Protein AF-A0A1B1LQF6-F1 (afdb_monomer_lite)

Structure (mmCIF, N/CA/C/O backbone):
data_AF-A0A1B1LQF6-F1
#
_entry.id   AF-A0A1B1LQF6-F1
#
loop_
_atom_site.group_PDB
_atom_site.id
_atom_site.type_symbol
_atom_site.label_atom_id
_atom_site.label_alt_id
_atom_site.label_comp_id
_atom_site.label_asym_id
_atom_site.label_entity_id
_atom_site.label_seq_id
_atom_site.pdbx_PDB_ins_code
_atom_site.Cartn_x
_atom_site.Cartn_y
_atom_site.Cartn_z
_atom_site.occupancy
_atom_site.B_iso_or_equiv
_atom_site.auth_seq_id
_atom_site.auth_comp_id
_atom_site.auth_asym_id
_atom_site.auth_atom_id
_atom_site.pdbx_PDB_model_num
ATOM 1 N N . MET A 1 1 ? 4.007 -8.284 -63.777 1.00 50.47 1 MET A N 1
ATOM 2 C CA . MET A 1 1 ? 4.867 -7.207 -63.228 1.00 50.47 1 MET A CA 1
ATOM 3 C C . MET A 1 1 ? 4.164 -6.447 -62.091 1.00 50.47 1 MET A C 1
ATOM 5 O O . MET A 1 1 ? 4.605 -5.367 -61.746 1.00 50.47 1 MET A O 1
ATOM 9 N N . GLU A 1 2 ? 3.115 -7.007 -61.467 1.00 54.03 2 GLU A N 1
ATOM 10 C CA . GLU A 1 2 ? 2.238 -6.276 -60.524 1.00 54.03 2 GLU A CA 1
ATOM 11 C C . GLU A 1 2 ? 2.570 -6.528 -59.042 1.00 54.03 2 GLU A C 1
ATOM 13 O O . GLU A 1 2 ? 2.375 -5.657 -58.200 1.00 54.03 2 GLU A O 1
ATOM 18 N N . ILE A 1 3 ? 3.169 -7.680 -58.710 1.00 56.78 3 ILE A N 1
ATOM 19 C CA . ILE A 1 3 ? 3.524 -8.042 -57.322 1.00 56.78 3 ILE A CA 1
ATOM 20 C C . ILE A 1 3 ? 4.554 -7.063 -56.729 1.00 56.78 3 ILE A C 1
ATOM 22 O O . ILE A 1 3 ? 4.462 -6.684 -55.565 1.00 56.78 3 ILE A O 1
ATOM 26 N N . LYS A 1 4 ? 5.513 -6.598 -57.544 1.00 58.56 4 LYS A N 1
ATOM 27 C CA . LYS A 1 4 ? 6.544 -5.638 -57.111 1.00 58.56 4 LYS A CA 1
ATOM 28 C C . LYS A 1 4 ? 5.968 -4.250 -56.820 1.00 58.56 4 LYS A C 1
ATOM 30 O O . LYS A 1 4 ? 6.468 -3.561 -55.937 1.00 58.56 4 LYS A O 1
ATOM 35 N N . GLN A 1 5 ? 4.922 -3.855 -57.543 1.00 63.28 5 GLN A N 1
ATOM 36 C CA . GLN A 1 5 ? 4.294 -2.545 -57.394 1.00 63.28 5 GLN A CA 1
ATOM 37 C C . GLN A 1 5 ? 3.437 -2.496 -56.125 1.00 63.28 5 GLN A C 1
ATOM 39 O O . GLN A 1 5 ? 3.581 -1.570 -55.332 1.00 63.28 5 GLN A O 1
ATOM 44 N N . ASN A 1 6 ? 2.657 -3.548 -55.857 1.00 67.12 6 ASN A N 1
ATOM 45 C CA . ASN A 1 6 ? 1.868 -3.649 -54.626 1.00 67.12 6 ASN A CA 1
ATOM 46 C C . ASN A 1 6 ? 2.758 -3.710 -53.372 1.00 67.12 6 ASN A C 1
ATOM 48 O O . ASN A 1 6 ? 2.432 -3.100 -52.359 1.00 67.12 6 ASN A O 1
ATOM 52 N N . PHE A 1 7 ? 3.916 -4.374 -53.446 1.00 68.31 7 PHE A N 1
ATOM 53 C CA . PHE A 1 7 ? 4.857 -4.450 -52.323 1.00 68.31 7 PHE A CA 1
ATOM 54 C C . PHE A 1 7 ? 5.499 -3.093 -51.989 1.00 68.31 7 PHE A C 1
ATOM 56 O O . PHE A 1 7 ? 5.607 -2.725 -50.821 1.00 68.31 7 PHE A O 1
ATOM 63 N N . LEU A 1 8 ? 5.865 -2.308 -53.009 1.00 72.69 8 LEU A N 1
ATOM 64 C CA . LEU A 1 8 ? 6.396 -0.954 -52.816 1.00 72.69 8 LEU A CA 1
ATOM 65 C C . LEU A 1 8 ? 5.349 0.006 -52.237 1.00 72.69 8 LEU A C 1
ATOM 67 O O . LEU A 1 8 ? 5.686 0.830 -51.388 1.00 72.69 8 LEU A O 1
ATOM 71 N N . VAL A 1 9 ? 4.083 -0.129 -52.640 1.00 75.12 9 VAL A N 1
ATOM 72 C CA . VAL A 1 9 ? 2.979 0.678 -52.095 1.00 75.12 9 VAL A CA 1
ATOM 73 C C . VAL A 1 9 ? 2.736 0.361 -50.616 1.00 75.12 9 VAL A C 1
ATOM 75 O O . VAL A 1 9 ? 2.552 1.278 -49.819 1.00 75.12 9 VAL A O 1
ATOM 78 N N . VAL A 1 10 ? 2.806 -0.913 -50.218 1.00 77.75 10 VAL A N 1
ATOM 79 C CA . VAL A 1 10 ? 2.664 -1.314 -48.808 1.00 77.75 10 VAL A CA 1
ATOM 80 C C . VAL A 1 10 ? 3.808 -0.764 -47.953 1.00 77.75 10 VAL A C 1
ATOM 82 O O . VAL A 1 10 ? 3.555 -0.218 -46.881 1.00 77.75 10 VAL A O 1
ATOM 85 N N . ILE A 1 11 ? 5.053 -0.832 -48.435 1.00 76.69 11 ILE A N 1
ATOM 86 C CA . ILE A 1 11 ? 6.206 -0.259 -47.719 1.00 76.69 11 ILE A CA 1
ATOM 87 C C . ILE A 1 11 ? 6.053 1.259 -47.566 1.00 76.69 11 ILE A C 1
ATOM 89 O O . ILE A 1 11 ? 6.277 1.791 -46.480 1.00 76.69 11 ILE A O 1
ATOM 93 N N . ALA A 1 12 ? 5.627 1.957 -48.623 1.00 77.38 12 ALA A N 1
ATOM 94 C CA . ALA A 1 12 ? 5.400 3.398 -48.569 1.00 77.38 12 ALA A CA 1
ATOM 95 C C . ALA A 1 12 ? 4.312 3.770 -47.547 1.00 77.38 12 ALA A C 1
ATOM 97 O O . ALA A 1 12 ? 4.497 4.710 -46.777 1.00 77.38 12 ALA A O 1
ATOM 98 N N . LEU A 1 13 ? 3.219 3.002 -47.474 1.00 78.06 13 LEU A N 1
ATOM 99 C CA . LEU A 1 13 ? 2.163 3.216 -46.482 1.00 78.06 13 LEU A CA 1
ATOM 100 C C . LEU A 1 13 ? 2.656 3.003 -45.046 1.00 78.06 13 LEU A C 1
ATOM 102 O O . LEU A 1 13 ? 2.323 3.804 -44.179 1.00 78.06 13 LEU A O 1
ATOM 106 N N . ILE A 1 14 ? 3.490 1.990 -44.792 1.00 78.62 14 ILE A N 1
ATOM 107 C CA . ILE A 1 14 ? 4.073 1.754 -43.459 1.00 78.62 14 ILE A CA 1
ATOM 108 C C . ILE A 1 14 ? 4.964 2.931 -43.041 1.00 78.62 14 ILE A C 1
ATOM 110 O O . ILE A 1 14 ? 4.846 3.421 -41.919 1.00 78.62 14 ILE A O 1
ATOM 114 N N . ILE A 1 15 ? 5.810 3.431 -43.949 1.00 78.19 15 ILE A N 1
ATOM 115 C CA . ILE A 1 15 ? 6.692 4.577 -43.675 1.00 78.19 15 ILE A CA 1
ATOM 116 C C . ILE A 1 15 ? 5.873 5.844 -43.405 1.00 78.19 15 ILE A C 1
ATOM 118 O O . ILE A 1 15 ? 6.180 6.579 -42.469 1.00 78.19 15 ILE A O 1
ATOM 122 N N . VAL A 1 16 ? 4.815 6.089 -44.184 1.00 76.88 16 VAL A N 1
ATOM 123 C CA . VAL A 1 16 ? 3.931 7.250 -43.997 1.00 76.88 16 VAL A CA 1
ATOM 124 C C . VAL A 1 16 ? 3.197 7.165 -42.661 1.00 76.88 16 VAL A C 1
ATOM 126 O O . VAL A 1 16 ? 3.170 8.149 -41.928 1.00 76.88 16 VAL A O 1
ATOM 129 N N . VAL A 1 17 ? 2.670 5.993 -42.295 1.00 72.56 17 VAL A N 1
ATOM 130 C CA . VAL A 1 17 ? 2.023 5.783 -40.993 1.00 72.56 17 VAL A CA 1
ATOM 131 C C . VAL A 1 17 ? 3.019 6.038 -39.859 1.00 72.56 17 VAL A C 1
ATOM 133 O O . VAL A 1 17 ? 2.742 6.864 -38.992 1.00 72.56 17 VAL A O 1
ATOM 136 N N . CYS A 1 18 ? 4.209 5.429 -39.895 1.00 65.25 18 CYS A N 1
ATOM 137 C CA . CYS A 1 18 ? 5.254 5.667 -38.892 1.00 65.25 18 CYS A CA 1
ATOM 138 C C . CYS A 1 18 ? 5.686 7.143 -38.821 1.00 65.25 18 CYS A C 1
ATOM 140 O O . CYS A 1 18 ? 5.849 7.676 -37.727 1.00 65.25 18 CYS A O 1
ATOM 142 N N . GLY A 1 19 ? 5.815 7.828 -39.961 1.00 65.44 19 GLY A N 1
ATOM 143 C CA . GLY A 1 19 ? 6.157 9.251 -40.018 1.00 65.44 19 GLY A CA 1
ATOM 144 C C . GLY A 1 19 ? 5.078 10.154 -39.413 1.00 65.44 19 GLY A C 1
ATOM 145 O O . GLY A 1 19 ? 5.399 11.075 -38.664 1.00 65.44 19 GLY A O 1
ATOM 146 N N . ILE A 1 20 ? 3.798 9.857 -39.661 1.00 66.38 20 ILE A N 1
ATOM 147 C CA . ILE A 1 20 ? 2.667 10.583 -39.059 1.00 66.38 20 ILE A CA 1
ATOM 148 C C . ILE A 1 20 ? 2.654 10.390 -37.538 1.00 66.38 20 ILE A C 1
ATOM 150 O O . ILE A 1 20 ? 2.425 11.355 -36.807 1.00 66.38 20 ILE A O 1
ATOM 154 N N . PHE A 1 21 ? 2.955 9.184 -37.045 1.00 60.34 21 PHE A N 1
ATOM 155 C CA . PHE A 1 21 ? 3.050 8.914 -35.605 1.00 60.34 21 PHE A CA 1
ATOM 156 C C . PHE A 1 21 ? 4.178 9.704 -34.917 1.00 60.34 21 PHE A C 1
ATOM 158 O O . PHE A 1 21 ? 3.986 10.147 -33.785 1.00 60.34 21 PHE A O 1
ATOM 165 N N . ILE A 1 22 ? 5.307 9.933 -35.601 1.00 60.19 22 ILE A N 1
ATOM 166 C CA . ILE A 1 22 ? 6.430 10.742 -35.090 1.00 60.19 22 ILE A CA 1
ATOM 167 C C . ILE A 1 22 ? 6.086 12.242 -35.097 1.00 60.19 22 ILE A C 1
ATOM 169 O O . ILE A 1 22 ? 6.348 12.941 -34.122 1.00 60.19 22 ILE A O 1
ATOM 173 N N . VAL A 1 23 ? 5.461 12.746 -36.167 1.00 57.81 23 VAL A N 1
ATOM 174 C CA . VAL A 1 23 ? 5.115 14.177 -36.304 1.00 57.81 23 VAL A CA 1
ATOM 175 C C . VAL A 1 23 ? 3.939 14.588 -35.409 1.00 57.81 23 VAL A C 1
ATOM 177 O O . VAL A 1 23 ? 3.885 15.729 -34.959 1.00 57.81 23 VAL A O 1
ATOM 180 N N . SER A 1 24 ? 3.021 13.670 -35.085 1.00 56.38 24 SER A N 1
ATOM 181 C CA . SER A 1 24 ? 1.834 13.951 -34.254 1.00 56.38 24 SER A CA 1
ATOM 182 C C . SER A 1 24 ? 2.138 14.158 -32.758 1.00 56.38 24 SER A C 1
ATOM 184 O O . SER A 1 24 ? 1.212 14.191 -31.949 1.00 56.38 24 SER A O 1
ATOM 186 N N . GLY A 1 25 ? 3.413 14.265 -32.363 1.00 51.06 25 GLY A N 1
ATOM 187 C CA . GLY A 1 25 ? 3.833 14.683 -31.018 1.00 51.06 25 GLY A CA 1
ATOM 188 C C . GLY A 1 25 ? 3.467 13.726 -29.878 1.00 51.06 25 GLY A C 1
ATOM 189 O O . GLY A 1 25 ? 3.681 14.058 -28.717 1.00 51.06 25 GLY A O 1
ATOM 190 N N . LYS A 1 26 ? 2.922 12.538 -30.177 1.00 50.72 26 LYS A N 1
ATOM 191 C CA . LYS A 1 26 ? 2.591 11.522 -29.163 1.00 50.72 26 LYS A CA 1
ATOM 192 C C . LYS A 1 26 ? 3.781 10.676 -28.718 1.00 50.72 26 LYS A C 1
ATOM 194 O O . LYS A 1 26 ? 3.673 9.993 -27.705 1.00 50.72 26 LYS A O 1
ATOM 199 N N . TYR A 1 27 ? 4.895 10.741 -29.440 1.00 50.62 27 TYR A N 1
ATOM 200 C CA . TYR A 1 27 ? 6.138 10.076 -29.076 1.00 50.62 27 TYR A CA 1
ATOM 201 C C . TYR A 1 27 ? 7.287 11.064 -29.225 1.00 50.62 27 TYR A C 1
ATOM 203 O O . TYR A 1 27 ? 7.710 11.397 -30.329 1.00 50.62 27 TYR A O 1
ATOM 211 N N . ASP A 1 28 ? 7.766 11.549 -28.087 1.00 41.34 28 ASP A N 1
ATOM 212 C CA . ASP A 1 28 ? 8.979 12.342 -27.991 1.00 41.34 28 ASP A CA 1
ATOM 213 C C . ASP A 1 28 ? 10.159 11.427 -28.356 1.00 41.34 28 ASP A C 1
ATOM 215 O O . ASP A 1 28 ? 10.507 10.513 -27.603 1.00 41.34 28 ASP A O 1
ATOM 219 N N . VAL A 1 29 ? 10.759 11.613 -29.536 1.00 49.06 29 VAL A N 1
ATOM 220 C CA . VAL A 1 29 ? 11.909 10.817 -30.020 1.00 49.06 29 VAL A CA 1
ATOM 221 C C . VAL A 1 29 ? 13.122 10.875 -29.077 1.00 49.06 29 VAL A C 1
ATOM 223 O O . VAL A 1 29 ? 14.000 10.020 -29.158 1.00 49.06 29 VAL A O 1
ATOM 226 N N . ASN A 1 30 ? 13.127 11.804 -28.116 1.00 45.50 30 ASN A N 1
ATOM 227 C CA . ASN A 1 30 ? 14.104 11.868 -27.029 1.00 45.50 30 ASN A CA 1
ATOM 228 C C . ASN A 1 30 ? 13.957 10.751 -25.980 1.00 45.50 30 ASN A C 1
ATOM 230 O O . ASN A 1 30 ? 14.884 10.523 -25.207 1.00 45.50 30 ASN A O 1
ATOM 234 N N . THR A 1 31 ? 12.833 10.027 -25.939 1.00 44.56 31 THR A N 1
ATOM 235 C CA . THR A 1 31 ? 12.644 8.908 -24.992 1.00 44.56 31 THR A CA 1
ATOM 236 C C . THR A 1 31 ? 13.175 7.570 -25.504 1.00 44.56 31 THR A C 1
ATOM 238 O O . THR A 1 31 ? 13.346 6.646 -24.713 1.00 44.56 31 THR A O 1
ATOM 241 N N . PHE A 1 32 ? 13.503 7.456 -26.796 1.00 41.19 32 PHE A N 1
ATOM 242 C CA . PHE A 1 32 ? 13.980 6.198 -27.389 1.00 41.19 32 PHE A CA 1
ATOM 243 C C . PHE A 1 32 ? 15.510 6.068 -27.445 1.00 41.19 32 PHE A C 1
ATOM 245 O O . PHE A 1 32 ? 16.030 5.068 -27.936 1.00 41.19 32 PHE A O 1
ATOM 252 N N . GLN A 1 33 ? 16.241 7.059 -26.926 1.00 39.62 33 GLN A N 1
ATOM 253 C CA . GLN A 1 33 ? 17.704 7.089 -26.938 1.00 39.62 33 GLN A CA 1
ATOM 254 C C . GLN A 1 33 ? 18.324 6.787 -25.563 1.00 39.62 33 GLN A C 1
ATOM 256 O O . GLN A 1 33 ? 19.374 7.326 -25.222 1.00 39.62 33 GLN A O 1
ATOM 261 N N . PHE A 1 34 ? 17.730 5.884 -24.777 1.00 44.75 34 PHE A N 1
ATOM 262 C CA . PHE A 1 34 ? 18.509 5.181 -23.757 1.00 44.75 34 PHE A CA 1
ATOM 263 C C . PHE A 1 34 ? 19.241 4.034 -24.436 1.00 44.75 34 PHE A C 1
ATOM 265 O O . PHE A 1 34 ? 18.724 2.937 -24.631 1.00 44.75 34 PHE A O 1
ATOM 272 N N . ALA A 1 35 ? 20.462 4.344 -24.861 1.00 43.69 35 ALA A N 1
ATOM 273 C CA . ALA A 1 35 ? 21.453 3.352 -25.208 1.00 43.69 35 ALA A CA 1
ATOM 274 C C . ALA A 1 35 ? 21.463 2.262 -24.126 1.00 43.69 35 ALA A C 1
ATOM 276 O O . ALA A 1 35 ? 21.692 2.555 -22.953 1.00 43.69 35 ALA A O 1
ATOM 277 N N . TYR A 1 36 ? 21.240 1.015 -24.539 1.00 49.84 36 TYR A N 1
ATOM 278 C CA . TYR A 1 36 ? 21.535 -0.196 -23.775 1.00 49.84 36 TYR A CA 1
ATOM 279 C C . TYR A 1 36 ? 23.057 -0.312 -23.552 1.00 49.84 36 TYR A C 1
ATOM 281 O O . TYR A 1 36 ? 23.705 -1.245 -24.028 1.00 49.84 36 TYR A O 1
ATOM 289 N N . SER A 1 37 ? 23.676 0.680 -22.909 1.00 64.38 37 SER A N 1
ATOM 290 C CA . SER A 1 37 ? 25.069 0.610 -22.499 1.00 64.38 37 SER A CA 1
ATOM 291 C C . SER A 1 37 ? 25.137 -0.068 -21.139 1.00 64.38 37 SER A C 1
ATOM 293 O O . SER A 1 37 ? 24.499 0.346 -20.168 1.00 64.38 37 SER A O 1
ATOM 295 N N . ILE A 1 38 ? 25.922 -1.142 -21.084 1.00 73.31 38 ILE A N 1
ATOM 296 C CA . ILE A 1 38 ? 26.266 -1.810 -19.831 1.00 73.31 38 ILE A CA 1
ATOM 297 C C . ILE A 1 38 ? 26.854 -0.760 -18.887 1.00 73.31 38 ILE A C 1
ATOM 299 O O . ILE A 1 38 ? 27.734 0.015 -19.278 1.00 73.31 38 ILE A O 1
ATOM 303 N N . ALA A 1 39 ? 26.366 -0.731 -17.650 1.00 75.25 39 ALA A N 1
ATOM 304 C CA . ALA A 1 39 ? 26.821 0.223 -16.660 1.00 75.25 39 ALA A CA 1
ATOM 305 C C . ALA A 1 39 ? 28.301 -0.028 -16.337 1.00 75.25 39 ALA A C 1
ATOM 307 O O . ALA A 1 39 ? 28.707 -1.107 -15.901 1.00 75.25 39 ALA A O 1
ATOM 308 N N . THR A 1 40 ? 29.138 0.983 -16.566 1.00 79.00 40 THR A N 1
ATOM 309 C CA . THR A 1 40 ? 30.550 0.942 -16.182 1.00 79.00 40 THR A CA 1
ATOM 310 C C . THR A 1 40 ? 30.688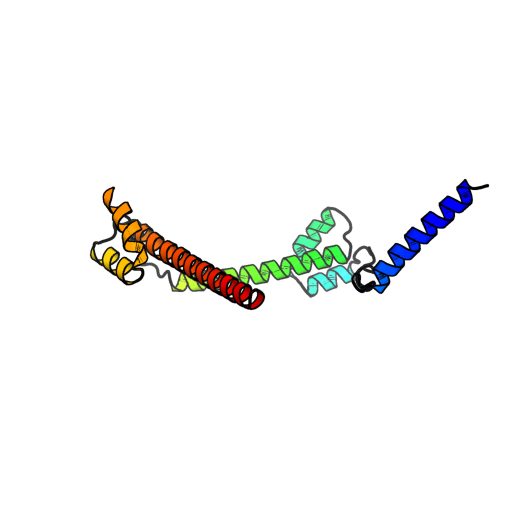 1.089 -14.668 1.00 79.00 40 THR A C 1
ATOM 312 O O . THR A 1 40 ? 29.831 1.684 -14.010 1.00 79.00 40 THR A O 1
ATOM 315 N N . LYS A 1 41 ? 31.806 0.619 -14.101 1.00 76.62 41 LYS A N 1
ATOM 316 C CA . LYS A 1 41 ? 32.097 0.766 -12.662 1.00 76.62 41 LYS A CA 1
ATOM 317 C C . LYS A 1 41 ? 31.986 2.215 -12.174 1.00 76.62 41 LYS A C 1
ATOM 319 O O . LYS A 1 41 ? 31.473 2.445 -11.087 1.00 76.62 41 LYS A O 1
ATOM 324 N N . GLU A 1 42 ? 32.417 3.183 -12.981 1.00 75.25 42 GLU A N 1
ATOM 325 C CA . GLU A 1 42 ? 32.312 4.612 -12.656 1.00 75.25 42 GLU A CA 1
ATOM 326 C C . GLU A 1 42 ? 30.860 5.098 -12.624 1.00 75.25 42 GLU A C 1
ATOM 328 O O . GLU A 1 42 ? 30.471 5.821 -11.708 1.00 75.25 42 GLU A O 1
ATOM 333 N N . SER A 1 43 ? 30.035 4.668 -13.586 1.00 75.00 43 SER A N 1
ATOM 334 C CA . SER A 1 43 ? 28.609 5.012 -13.606 1.00 75.00 43 SER A CA 1
ATOM 335 C C . SER A 1 43 ? 27.856 4.412 -12.415 1.00 75.00 43 SER A C 1
ATOM 337 O O . SER A 1 43 ? 27.110 5.126 -11.749 1.00 75.00 43 SER A O 1
ATOM 339 N N . LEU A 1 44 ? 28.133 3.150 -12.068 1.00 79.88 44 LEU A N 1
ATOM 340 C CA . LEU A 1 44 ? 27.566 2.483 -10.893 1.00 79.88 44 LEU A CA 1
ATOM 341 C C . LEU A 1 44 ? 28.007 3.165 -9.596 1.00 79.88 44 LEU A C 1
ATOM 343 O O . LEU A 1 44 ? 27.169 3.447 -8.745 1.00 79.88 44 LEU A O 1
ATOM 347 N N . ALA A 1 45 ? 29.292 3.509 -9.464 1.00 80.50 45 ALA A N 1
ATOM 348 C CA . ALA A 1 45 ? 29.797 4.245 -8.307 1.00 80.50 45 ALA A CA 1
ATOM 349 C C . ALA A 1 45 ? 29.123 5.618 -8.161 1.00 80.50 45 ALA A C 1
ATOM 351 O O . ALA A 1 45 ? 28.795 6.028 -7.050 1.00 80.50 45 ALA A O 1
ATOM 352 N N . LYS A 1 46 ? 28.863 6.317 -9.273 1.00 82.88 46 LYS A N 1
ATOM 353 C CA . LYS A 1 46 ? 28.154 7.603 -9.262 1.00 82.88 46 LYS A CA 1
ATOM 354 C C . LYS A 1 46 ? 26.694 7.453 -8.822 1.00 82.88 46 LYS A C 1
ATOM 356 O O . LYS A 1 46 ? 26.226 8.257 -8.022 1.00 82.88 46 LYS A O 1
ATOM 361 N N . ILE A 1 47 ? 25.999 6.423 -9.303 1.00 80.25 47 ILE A N 1
ATOM 362 C CA . ILE A 1 47 ? 24.612 6.124 -8.913 1.00 80.25 47 ILE A CA 1
ATOM 363 C C . ILE A 1 47 ? 24.543 5.763 -7.424 1.00 80.25 47 ILE A C 1
ATOM 365 O O . ILE A 1 47 ? 23.739 6.332 -6.692 1.00 80.25 47 ILE A O 1
ATOM 369 N N . ILE A 1 48 ? 25.441 4.899 -6.951 1.00 85.00 48 ILE A N 1
ATOM 370 C CA . ILE A 1 48 ? 25.512 4.480 -5.546 1.00 85.00 48 ILE A CA 1
ATOM 371 C C . ILE A 1 48 ? 25.878 5.656 -4.630 1.00 85.00 48 ILE A C 1
ATOM 373 O O . ILE A 1 48 ? 25.267 5.816 -3.581 1.00 85.00 48 ILE A O 1
ATOM 377 N N . ASN A 1 49 ? 26.821 6.519 -5.020 1.00 85.19 49 ASN A N 1
ATOM 378 C CA . ASN A 1 49 ? 27.155 7.713 -4.233 1.00 85.19 49 ASN A CA 1
ATOM 379 C C . ASN A 1 49 ? 25.966 8.673 -4.109 1.00 85.19 49 ASN A C 1
ATOM 381 O O . ASN A 1 49 ? 25.760 9.266 -3.053 1.00 85.19 49 ASN A O 1
ATOM 385 N N . ASN A 1 50 ? 25.173 8.816 -5.173 1.00 83.81 50 ASN A N 1
ATOM 386 C CA . ASN A 1 50 ? 23.973 9.650 -5.159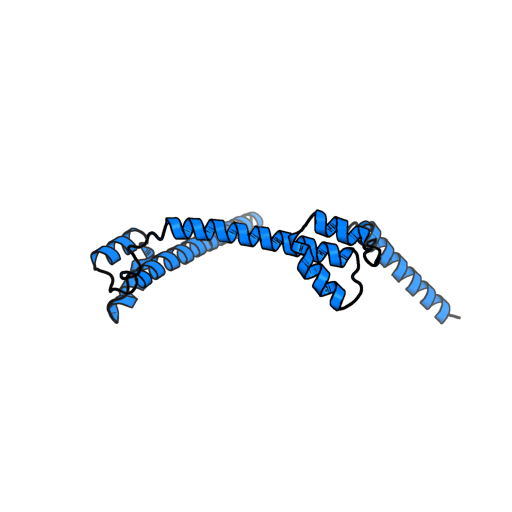 1.00 83.81 50 ASN A CA 1
ATOM 387 C C . ASN A 1 50 ? 22.798 8.982 -4.432 1.00 83.81 50 ASN A C 1
ATOM 389 O O . ASN A 1 50 ? 21.862 9.663 -4.012 1.00 83.81 50 ASN A O 1
ATOM 393 N N . THR A 1 51 ? 22.790 7.655 -4.326 1.00 82.50 51 THR A N 1
ATOM 394 C CA . THR A 1 51 ? 21.712 6.880 -3.702 1.00 82.50 51 THR A CA 1
ATOM 395 C C . THR A 1 51 ? 22.306 5.673 -2.969 1.00 82.50 51 THR A C 1
ATOM 397 O O . THR A 1 51 ? 22.279 4.555 -3.489 1.00 82.50 51 THR A O 1
ATOM 400 N N . PRO A 1 52 ? 22.848 5.874 -1.749 1.00 84.38 52 PRO A N 1
ATOM 401 C CA . PRO A 1 52 ? 23.578 4.833 -1.016 1.00 84.38 52 PRO A CA 1
ATOM 402 C C . PRO A 1 52 ? 22.748 3.577 -0.748 1.00 84.38 52 PRO A C 1
ATOM 404 O O . PRO A 1 52 ? 23.268 2.462 -0.764 1.00 84.38 52 PRO A O 1
ATOM 407 N N . CYS A 1 53 ? 21.439 3.745 -0.568 1.00 84.12 53 CYS A N 1
ATOM 408 C CA . CYS A 1 53 ? 20.502 2.655 -0.336 1.00 84.12 53 CYS A CA 1
ATOM 409 C C . CYS A 1 53 ? 20.422 1.675 -1.531 1.00 84.12 53 CYS A C 1
ATOM 411 O O . CYS A 1 53 ? 20.109 0.495 -1.363 1.00 84.12 53 CYS A O 1
ATOM 413 N N . ALA A 1 54 ? 20.786 2.129 -2.737 1.00 83.75 54 ALA A N 1
ATOM 414 C CA . ALA A 1 54 ? 20.796 1.322 -3.951 1.00 83.75 54 ALA A CA 1
ATOM 415 C C . ALA A 1 54 ? 21.982 0.342 -4.026 1.00 83.75 54 ALA A C 1
ATOM 417 O O . ALA A 1 54 ? 21.992 -0.525 -4.897 1.00 83.75 54 ALA A O 1
ATOM 418 N N . TYR A 1 55 ? 22.965 0.432 -3.119 1.00 84.94 55 TYR A N 1
ATOM 419 C CA . TYR A 1 55 ? 24.169 -0.408 -3.130 1.00 84.94 55 TYR A CA 1
ATOM 420 C C . TYR A 1 55 ? 23.855 -1.911 -3.132 1.00 84.94 55 TYR A C 1
ATOM 422 O O . TYR A 1 55 ? 24.251 -2.632 -4.047 1.00 84.94 55 TYR A O 1
ATOM 430 N N . ASN A 1 56 ? 23.107 -2.384 -2.132 1.00 84.88 56 ASN A N 1
ATOM 431 C CA . ASN A 1 56 ? 22.743 -3.797 -2.004 1.00 84.88 56 ASN A CA 1
ATOM 432 C C . ASN A 1 56 ? 21.925 -4.327 -3.193 1.00 84.88 56 ASN A C 1
ATOM 434 O O . ASN A 1 56 ? 22.279 -5.385 -3.719 1.00 84.88 56 ASN A O 1
ATOM 438 N N . PRO A 1 57 ? 20.850 -3.652 -3.645 1.00 84.00 57 PRO A N 1
ATOM 439 C CA . PRO A 1 57 ? 20.069 -4.156 -4.768 1.00 84.00 57 PRO A CA 1
ATOM 440 C C . PRO A 1 57 ? 20.833 -4.097 -6.099 1.00 84.00 57 PRO A C 1
ATOM 442 O O . PRO A 1 57 ? 20.686 -5.020 -6.897 1.00 84.00 57 PRO A O 1
ATOM 445 N N . ILE A 1 58 ? 21.705 -3.104 -6.316 1.00 85.75 58 ILE A N 1
ATOM 446 C CA . ILE A 1 58 ? 22.607 -3.075 -7.480 1.00 85.75 58 ILE A CA 1
ATOM 447 C C . ILE A 1 58 ? 23.595 -4.246 -7.424 1.00 85.75 58 ILE A C 1
ATOM 449 O O . ILE A 1 58 ? 23.764 -4.950 -8.417 1.00 85.75 58 ILE A O 1
ATOM 453 N N . ASN A 1 59 ? 24.210 -4.503 -6.265 1.00 85.75 59 ASN A N 1
ATOM 454 C CA . ASN A 1 59 ? 25.158 -5.606 -6.106 1.00 85.75 59 ASN A CA 1
ATOM 455 C C . ASN A 1 59 ? 24.491 -6.972 -6.346 1.00 85.75 59 ASN A C 1
ATOM 457 O O . ASN A 1 59 ? 25.036 -7.813 -7.052 1.00 85.75 59 ASN A O 1
ATOM 461 N N . LYS A 1 60 ? 23.263 -7.160 -5.849 1.00 86.62 60 LYS A N 1
ATOM 462 C CA . LYS A 1 60 ? 22.463 -8.368 -6.100 1.00 86.62 60 LYS A CA 1
ATOM 463 C C . LYS A 1 60 ? 22.051 -8.513 -7.568 1.00 86.62 60 LYS A C 1
ATOM 465 O O . LYS A 1 60 ? 21.963 -9.624 -8.083 1.00 86.62 60 LYS A O 1
ATOM 470 N N . ALA A 1 61 ? 21.774 -7.409 -8.258 1.00 83.06 61 ALA A N 1
ATOM 471 C CA . ALA A 1 61 ? 21.474 -7.448 -9.685 1.00 83.06 61 ALA A CA 1
ATOM 472 C C . ALA A 1 61 ? 22.715 -7.858 -10.500 1.00 83.06 61 ALA A C 1
ATOM 474 O O . ALA A 1 61 ? 22.597 -8.681 -11.404 1.00 83.06 61 ALA A O 1
ATOM 475 N N . LEU A 1 62 ? 23.902 -7.386 -10.101 1.00 81.69 62 LEU A N 1
ATOM 476 C CA . LEU A 1 62 ? 25.184 -7.756 -10.707 1.00 81.69 62 LEU A CA 1
ATOM 477 C C . LEU A 1 62 ? 25.546 -9.242 -10.541 1.00 81.69 62 LEU A C 1
ATOM 479 O O . LEU A 1 62 ? 26.211 -9.798 -11.413 1.00 81.69 62 LEU A O 1
ATOM 483 N N . GLU A 1 63 ? 25.087 -9.909 -9.475 1.00 83.06 63 GLU A N 1
ATOM 484 C CA . GLU A 1 63 ? 25.252 -11.367 -9.303 1.00 83.06 63 GLU A CA 1
ATOM 485 C C . GLU A 1 63 ? 24.532 -12.177 -10.395 1.00 83.06 63 GLU A C 1
ATOM 487 O O . GLU A 1 63 ? 24.967 -13.276 -10.734 1.00 83.06 63 GLU A O 1
ATOM 492 N N . ASN A 1 64 ? 23.460 -11.627 -10.976 1.00 79.88 64 ASN A N 1
ATOM 493 C CA . ASN A 1 64 ? 22.694 -12.269 -12.050 1.00 79.88 64 ASN A CA 1
ATOM 494 C C . ASN A 1 64 ? 23.221 -11.928 -13.454 1.00 79.88 64 ASN A C 1
ATOM 496 O O . ASN A 1 64 ? 22.754 -12.501 -14.439 1.00 79.88 64 ASN A O 1
ATOM 500 N N . GLY A 1 65 ? 24.185 -11.011 -13.557 1.00 77.69 65 GLY A N 1
ATOM 501 C CA . GLY A 1 65 ? 24.788 -10.597 -14.817 1.00 77.69 65 GLY A CA 1
ATOM 502 C C . GLY A 1 65 ? 25.059 -9.092 -14.896 1.00 77.69 65 GLY A C 1
ATOM 503 O O . GLY A 1 65 ? 24.715 -8.334 -13.991 1.00 77.69 65 GLY A O 1
ATOM 504 N N . PRO A 1 66 ? 25.700 -8.636 -15.985 1.00 80.38 66 PRO A N 1
ATOM 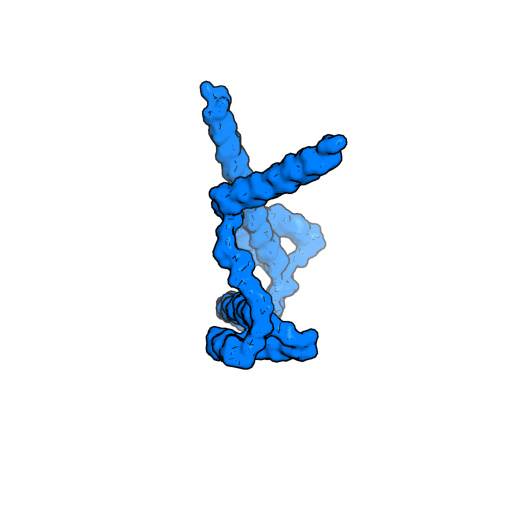505 C CA . PRO A 1 66 ? 25.923 -7.216 -16.214 1.00 80.38 66 PRO A CA 1
ATOM 506 C C . PRO A 1 66 ? 24.587 -6.486 -16.375 1.00 80.38 66 PRO A C 1
ATOM 508 O O . PRO A 1 66 ? 23.750 -6.891 -17.178 1.00 80.38 66 PRO A O 1
ATOM 511 N N . ILE A 1 67 ? 24.425 -5.392 -15.637 1.00 80.50 67 ILE A N 1
ATOM 512 C CA . ILE A 1 67 ? 23.248 -4.523 -15.715 1.00 80.50 67 ILE A CA 1
ATOM 513 C C . ILE A 1 67 ? 23.551 -3.287 -16.557 1.00 80.50 67 ILE A C 1
ATOM 515 O O . ILE A 1 67 ? 24.686 -2.799 -16.580 1.00 80.50 67 ILE A O 1
ATOM 519 N N . ASP A 1 68 ? 22.547 -2.771 -17.255 1.00 84.06 68 ASP A N 1
ATOM 520 C CA . ASP A 1 68 ? 22.660 -1.505 -17.977 1.00 84.06 68 ASP A CA 1
ATOM 521 C C . ASP A 1 68 ? 22.427 -0.290 -17.063 1.00 84.06 68 ASP A C 1
ATOM 523 O O . ASP A 1 68 ? 21.988 -0.402 -15.914 1.00 84.06 68 ASP A O 1
ATOM 527 N N . ILE A 1 69 ? 22.776 0.897 -17.562 1.00 79.00 69 ILE A N 1
ATOM 528 C CA . ILE A 1 69 ? 22.634 2.151 -16.805 1.00 79.00 69 ILE A CA 1
ATOM 529 C C . ILE A 1 69 ? 21.163 2.443 -16.467 1.00 79.00 69 ILE A C 1
ATOM 531 O O . ILE A 1 69 ? 20.879 2.989 -15.400 1.00 79.00 69 ILE A O 1
ATOM 535 N N . GLY A 1 70 ? 20.229 2.076 -17.347 1.00 78.56 70 GLY A N 1
ATOM 536 C CA . GLY A 1 70 ? 18.794 2.227 -17.114 1.00 78.56 70 GLY A CA 1
ATOM 537 C C . GLY A 1 70 ? 18.330 1.378 -15.934 1.00 78.56 70 GLY A C 1
ATOM 538 O O . GLY A 1 70 ? 17.726 1.907 -15.005 1.00 78.56 70 GLY A O 1
ATOM 539 N N . GLN A 1 71 ? 18.714 0.101 -15.912 1.00 81.81 71 GLN A N 1
ATOM 540 C CA . GLN A 1 71 ? 18.438 -0.818 -14.805 1.00 81.81 71 GLN A CA 1
ATOM 541 C C . GLN A 1 71 ? 19.043 -0.330 -13.483 1.00 81.81 71 GLN A C 1
ATOM 543 O O . GLN A 1 71 ? 18.382 -0.366 -12.445 1.00 81.81 71 GLN A O 1
ATOM 548 N N . ALA A 1 72 ? 20.283 0.166 -13.504 1.00 82.06 72 ALA A N 1
ATOM 549 C CA . ALA A 1 72 ? 20.924 0.707 -12.307 1.00 82.06 72 ALA A CA 1
ATOM 550 C C . ALA A 1 72 ? 20.186 1.946 -11.757 1.00 82.06 72 ALA A C 1
ATOM 552 O O . ALA A 1 72 ? 20.004 2.063 -10.543 1.00 82.06 72 ALA A O 1
ATOM 553 N N . ASN A 1 73 ? 19.720 2.841 -12.636 1.00 83.31 73 ASN A N 1
ATOM 554 C CA . ASN A 1 73 ? 18.921 4.004 -12.243 1.00 83.31 73 ASN A CA 1
ATOM 555 C C . ASN A 1 73 ? 17.533 3.603 -11.732 1.00 83.31 73 ASN A C 1
ATOM 557 O O . ASN A 1 73 ? 17.082 4.142 -10.727 1.00 83.31 73 ASN A O 1
ATOM 561 N N . GLU A 1 74 ? 16.881 2.623 -12.358 1.00 86.12 74 GLU A N 1
ATOM 562 C CA . GLU A 1 74 ? 15.579 2.126 -11.909 1.00 86.12 74 GLU A CA 1
ATOM 563 C C . GLU A 1 74 ? 15.659 1.552 -10.487 1.00 86.12 74 GLU A C 1
ATOM 565 O O . GLU A 1 74 ? 14.806 1.839 -9.641 1.00 86.12 74 GLU A O 1
ATOM 570 N N . ILE A 1 75 ? 16.721 0.793 -10.198 1.00 86.75 75 ILE A N 1
ATOM 571 C CA . ILE A 1 75 ? 16.992 0.272 -8.855 1.00 86.75 75 ILE A CA 1
ATOM 572 C C . ILE A 1 75 ? 17.200 1.420 -7.857 1.00 86.75 75 ILE A C 1
ATOM 574 O O . ILE A 1 75 ? 16.650 1.378 -6.752 1.00 86.75 75 ILE A O 1
ATOM 578 N N . ALA A 1 76 ? 17.955 2.454 -8.236 1.00 85.00 76 ALA A N 1
ATOM 579 C CA . ALA A 1 76 ? 18.184 3.615 -7.383 1.00 85.00 76 ALA A CA 1
ATOM 580 C C . ALA A 1 76 ? 16.893 4.402 -7.103 1.00 85.00 76 ALA A C 1
ATOM 582 O O . ALA A 1 76 ? 16.578 4.687 -5.945 1.00 85.00 76 ALA A O 1
ATOM 583 N N . ASP A 1 77 ? 16.091 4.670 -8.131 1.00 84.88 77 ASP A N 1
ATOM 584 C CA . ASP A 1 77 ? 14.818 5.382 -8.006 1.00 84.88 77 ASP A CA 1
ATOM 585 C C . ASP A 1 77 ? 13.790 4.595 -7.193 1.00 84.88 77 ASP A C 1
ATOM 587 O O . ASP A 1 77 ? 12.990 5.171 -6.449 1.00 84.88 77 ASP A O 1
ATOM 591 N N . LYS A 1 78 ? 13.778 3.266 -7.326 1.00 86.00 78 LYS A N 1
ATOM 592 C CA . LYS A 1 78 ? 12.940 2.405 -6.490 1.00 86.00 78 LYS A CA 1
ATOM 593 C C . LYS A 1 78 ? 13.364 2.492 -5.026 1.00 86.00 78 LYS A C 1
ATOM 595 O O . LYS A 1 78 ? 12.514 2.711 -4.169 1.00 86.00 78 LYS A O 1
ATOM 600 N N . CYS A 1 79 ? 14.663 2.401 -4.758 1.00 86.38 79 CYS A N 1
ATOM 601 C CA . CYS A 1 79 ? 15.184 2.473 -3.401 1.00 86.38 79 CYS A CA 1
ATOM 602 C C . CYS A 1 79 ? 14.860 3.808 -2.715 1.00 86.38 79 CYS A C 1
ATOM 604 O O . CYS A 1 79 ? 14.363 3.838 -1.592 1.00 86.38 79 CYS A O 1
ATOM 606 N N . LYS A 1 80 ? 15.040 4.921 -3.432 1.00 82.38 80 LYS A N 1
ATOM 607 C CA . LYS A 1 80 ? 14.709 6.257 -2.928 1.00 82.38 80 LYS A CA 1
ATOM 608 C C . LYS A 1 80 ? 13.221 6.406 -2.592 1.00 82.38 80 LYS A C 1
ATOM 610 O O . LYS A 1 80 ? 12.878 7.022 -1.585 1.00 82.38 80 LYS A O 1
ATOM 615 N N . ARG A 1 81 ? 12.335 5.828 -3.411 1.00 79.12 81 ARG A N 1
ATOM 616 C CA . ARG A 1 81 ? 10.885 5.808 -3.148 1.00 79.12 81 ARG A CA 1
ATOM 617 C C . ARG A 1 81 ? 10.534 4.979 -1.914 1.00 79.12 81 ARG A C 1
ATOM 619 O O . ARG A 1 81 ? 9.661 5.376 -1.147 1.00 79.12 81 ARG A O 1
ATOM 626 N N . GLU A 1 82 ? 11.212 3.855 -1.708 1.00 80.62 82 GLU A N 1
ATOM 627 C CA . GLU A 1 82 ? 11.007 3.004 -0.533 1.00 80.62 82 GLU A CA 1
ATOM 628 C C . GLU A 1 82 ? 11.507 3.676 0.754 1.00 80.62 82 GLU A C 1
ATOM 630 O O . GLU A 1 82 ? 10.767 3.684 1.734 1.00 80.62 82 GLU A O 1
ATOM 635 N N . GLU A 1 83 ? 12.674 4.332 0.747 1.00 76.81 83 GLU A N 1
ATOM 636 C CA . GLU A 1 83 ? 13.153 5.114 1.901 1.00 76.81 83 GLU A CA 1
ATOM 637 C C . GLU A 1 83 ? 12.201 6.261 2.260 1.00 76.81 83 GLU A C 1
ATOM 639 O O . GLU A 1 83 ? 11.913 6.483 3.437 1.00 76.81 83 GLU A O 1
ATOM 644 N N . GLN A 1 84 ? 11.676 6.973 1.258 1.00 70.31 84 GLN A N 1
ATOM 645 C CA . GLN A 1 84 ? 10.685 8.031 1.476 1.00 70.31 84 GLN A CA 1
ATOM 646 C C . GLN A 1 84 ? 9.388 7.470 2.068 1.00 70.31 84 GLN A C 1
ATOM 648 O O . GLN A 1 84 ? 8.881 8.005 3.052 1.00 70.31 84 GLN A O 1
ATOM 653 N N . SER A 1 85 ? 8.898 6.347 1.541 1.00 69.75 85 SER A N 1
ATOM 654 C CA . SER A 1 85 ? 7.701 5.686 2.065 1.00 69.75 85 SER A CA 1
ATOM 655 C C . SER A 1 85 ? 7.910 5.119 3.475 1.00 69.75 85 SER A C 1
ATOM 657 O O . SER A 1 85 ? 7.001 5.162 4.304 1.00 69.75 85 SER A O 1
ATOM 659 N N . GLU A 1 86 ? 9.104 4.613 3.793 1.00 68.69 86 GLU A N 1
ATOM 660 C CA . GLU A 1 86 ? 9.430 4.121 5.132 1.00 68.69 86 GLU A CA 1
ATOM 661 C C . GLU A 1 86 ? 9.584 5.272 6.135 1.00 68.69 86 GLU A C 1
ATOM 663 O O . GLU A 1 86 ? 9.122 5.157 7.272 1.00 68.69 86 GLU A O 1
ATOM 668 N N . ALA A 1 87 ? 10.165 6.400 5.722 1.00 63.88 87 ALA A N 1
ATOM 669 C CA . ALA A 1 87 ? 10.227 7.610 6.536 1.00 63.88 87 ALA A CA 1
ATOM 670 C C . ALA A 1 87 ? 8.821 8.161 6.828 1.00 63.88 87 ALA A C 1
ATOM 672 O O . ALA A 1 87 ? 8.507 8.452 7.981 1.00 63.88 87 ALA A O 1
ATOM 673 N N . GLU A 1 88 ? 7.941 8.215 5.826 1.00 60.97 88 GLU A N 1
ATOM 674 C CA . GLU A 1 88 ? 6.537 8.607 6.003 1.00 60.97 88 GLU A CA 1
ATOM 675 C C . GLU A 1 88 ? 5.774 7.632 6.913 1.00 60.97 88 GLU A C 1
ATOM 677 O O . GLU A 1 88 ? 5.035 8.060 7.803 1.00 60.97 88 GLU A O 1
ATOM 682 N N . ARG A 1 89 ? 6.004 6.320 6.766 1.00 58.34 89 ARG A N 1
ATOM 683 C CA . ARG A 1 89 ? 5.432 5.298 7.657 1.00 58.34 89 ARG A CA 1
ATOM 684 C C . ARG A 1 89 ? 5.942 5.411 9.088 1.00 58.34 89 ARG A C 1
ATOM 686 O O . ARG A 1 89 ? 5.150 5.214 10.004 1.00 58.34 89 ARG A O 1
ATOM 693 N N . LYS A 1 90 ? 7.219 5.741 9.302 1.00 63.66 90 LYS A N 1
ATOM 694 C CA . LYS A 1 90 ? 7.778 5.990 10.643 1.00 63.66 90 LYS A CA 1
ATOM 695 C C . LYS A 1 90 ? 7.179 7.241 11.269 1.00 63.66 90 LYS A C 1
ATOM 697 O O . LYS A 1 90 ? 6.792 7.186 12.427 1.00 63.66 90 LYS A O 1
ATOM 702 N N . VAL A 1 91 ? 6.993 8.318 10.504 1.00 67.12 91 VAL A N 1
ATOM 703 C CA . VAL A 1 91 ? 6.301 9.528 10.983 1.00 67.12 91 VAL A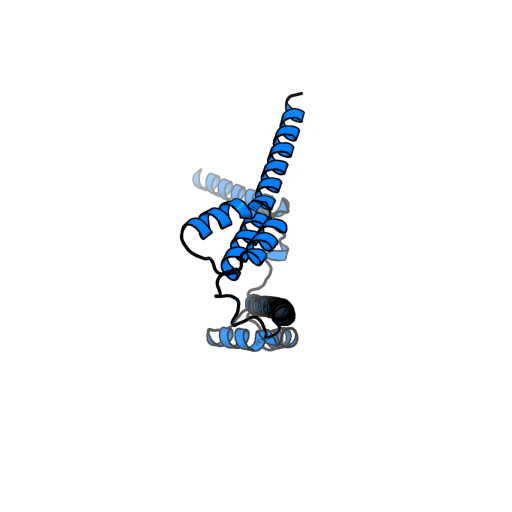 CA 1
ATOM 704 C C . VAL A 1 91 ? 4.847 9.222 11.353 1.00 67.12 91 VAL A C 1
ATOM 706 O O . VAL A 1 91 ? 4.389 9.631 12.418 1.00 67.12 91 VAL A O 1
ATOM 709 N N . GLN A 1 92 ? 4.128 8.445 10.536 1.00 57.75 92 GLN A N 1
ATOM 710 C CA . GLN A 1 92 ? 2.772 7.998 10.871 1.00 57.75 92 GLN A CA 1
ATOM 711 C C . GLN A 1 92 ? 2.746 7.057 12.083 1.00 57.75 92 GLN A C 1
ATOM 713 O O . GLN A 1 92 ? 1.871 7.193 12.935 1.00 57.75 92 GLN A O 1
ATOM 718 N N . GLN A 1 93 ? 3.700 6.131 12.210 1.00 59.53 93 GLN A N 1
ATOM 719 C CA . GLN A 1 93 ? 3.803 5.240 13.369 1.00 59.53 93 GLN A CA 1
ATOM 720 C C . GLN A 1 93 ? 4.189 5.976 14.650 1.00 59.53 93 GLN A C 1
ATOM 722 O O . GLN A 1 93 ? 3.661 5.644 15.707 1.00 59.53 93 GLN A O 1
ATOM 727 N N . ASP A 1 94 ? 5.063 6.975 14.583 1.00 61.38 94 ASP A N 1
ATOM 728 C CA . ASP A 1 94 ? 5.434 7.783 15.740 1.00 61.38 94 ASP A CA 1
ATOM 729 C C . ASP A 1 94 ? 4.294 8.728 16.141 1.00 61.38 94 ASP A C 1
ATOM 731 O O . ASP A 1 94 ? 4.038 8.894 17.334 1.00 61.38 94 ASP A O 1
ATOM 735 N N . ALA A 1 95 ? 3.517 9.245 15.181 1.00 57.19 95 ALA A N 1
ATOM 736 C CA . ALA A 1 95 ? 2.254 9.929 15.464 1.00 57.19 95 ALA A CA 1
ATOM 737 C C . ALA A 1 95 ? 1.233 8.982 16.131 1.00 57.19 95 ALA A C 1
ATOM 739 O O . ALA A 1 95 ? 0.632 9.334 17.146 1.00 57.19 95 ALA A O 1
ATOM 740 N N . LEU A 1 96 ? 1.097 7.743 15.641 1.00 53.94 96 LEU A N 1
ATOM 741 C CA . LEU A 1 96 ? 0.253 6.707 16.252 1.00 53.94 96 LEU A CA 1
ATOM 742 C C . LEU A 1 96 ? 0.747 6.285 17.648 1.00 53.94 96 LEU A C 1
ATOM 744 O O . LEU A 1 96 ? -0.068 6.033 18.533 1.00 53.94 96 LEU A O 1
ATOM 748 N N . ARG A 1 97 ? 2.063 6.243 17.890 1.00 50.94 97 ARG A N 1
ATOM 749 C CA . ARG A 1 97 ? 2.656 5.966 19.212 1.00 50.94 97 ARG A CA 1
ATOM 750 C C . ARG A 1 97 ? 2.456 7.110 20.198 1.00 50.94 97 ARG A C 1
ATOM 752 O O . ARG A 1 97 ? 2.262 6.841 21.379 1.00 50.94 97 ARG A O 1
ATOM 759 N N . GLN A 1 98 ? 2.468 8.363 19.743 1.00 54.06 98 GLN A N 1
ATOM 760 C CA . GLN A 1 98 ? 2.119 9.502 20.598 1.00 54.06 98 GLN A CA 1
ATOM 761 C C . GLN A 1 98 ? 0.642 9.479 21.013 1.00 54.06 98 GLN A C 1
ATOM 763 O O . GLN A 1 98 ? 0.331 9.864 22.140 1.00 54.06 98 GLN A O 1
ATOM 768 N N . ILE A 1 99 ? -0.244 8.971 20.148 1.00 53.19 99 ILE A N 1
ATOM 769 C CA . ILE A 1 99 ? -1.654 8.710 20.483 1.00 53.19 99 ILE A CA 1
ATOM 770 C C . ILE A 1 99 ? -1.771 7.492 21.422 1.00 53.19 99 ILE A C 1
ATOM 772 O O . ILE A 1 99 ? -2.583 7.492 22.341 1.00 53.19 99 ILE A O 1
ATOM 776 N N . SER A 1 100 ? -0.921 6.477 21.248 1.00 43.44 100 SER A N 1
ATOM 777 C CA . SER A 1 100 ? -0.904 5.232 22.027 1.00 43.44 100 SER A CA 1
ATOM 778 C C . SER A 1 100 ? 0.082 5.270 23.208 1.00 43.44 100 SER A C 1
ATOM 780 O O . SER A 1 100 ? 0.999 4.448 23.292 1.00 43.44 100 SER A O 1
ATOM 782 N N . LYS A 1 101 ? -0.111 6.189 24.162 1.00 41.38 101 LYS A N 1
ATOM 783 C CA . LYS A 1 101 ? 0.503 6.049 25.498 1.00 41.38 101 LYS A CA 1
ATOM 784 C C . LYS A 1 101 ? -0.096 4.837 26.253 1.00 41.38 101 LYS A C 1
ATOM 786 O O . LYS A 1 101 ? -1.231 4.450 25.988 1.00 41.38 101 LYS A O 1
ATOM 791 N N . PRO A 1 102 ? 0.648 4.209 27.183 1.00 43.59 102 PRO A N 1
ATOM 792 C CA . PRO A 1 102 ? 0.531 2.787 27.529 1.00 43.59 102 PRO A CA 1
ATOM 793 C C . PRO A 1 102 ? -0.568 2.427 28.547 1.00 43.59 102 PRO A C 1
ATOM 795 O O . PRO A 1 102 ? -0.417 1.447 29.268 1.00 43.59 102 PRO A O 1
ATOM 798 N N . ASN A 1 103 ? -1.673 3.174 28.613 1.00 43.28 103 ASN A N 1
ATOM 799 C CA . ASN A 1 103 ? -2.758 2.870 29.559 1.00 43.28 103 ASN A CA 1
ATOM 800 C C . ASN A 1 103 ? -3.926 2.069 28.944 1.00 43.28 103 ASN A C 1
ATOM 802 O O . ASN A 1 103 ? -4.803 1.644 29.683 1.00 43.28 103 ASN A O 1
ATOM 806 N N . ASP A 1 104 ? -3.924 1.804 27.629 1.00 48.62 104 ASP A N 1
ATOM 807 C CA . ASP A 1 104 ? -5.127 1.332 26.911 1.00 48.62 104 ASP A CA 1
ATOM 808 C C . ASP A 1 104 ? -5.062 -0.111 26.369 1.00 48.62 104 ASP A C 1
ATOM 810 O O . ASP A 1 104 ? -5.926 -0.509 25.587 1.00 48.62 104 ASP A O 1
ATOM 814 N N . ILE A 1 105 ? -4.044 -0.914 26.696 1.00 51.59 105 ILE A N 1
ATOM 815 C CA . ILE A 1 105 ? -3.939 -2.275 26.122 1.00 51.59 105 ILE A CA 1
ATOM 816 C C . ILE A 1 105 ? -4.880 -3.265 26.829 1.00 51.59 105 ILE A C 1
ATOM 818 O O . ILE A 1 105 ? -5.430 -4.135 26.163 1.00 51.59 105 ILE A O 1
ATOM 822 N N . GLU A 1 106 ? -5.154 -3.097 28.125 1.00 50.53 106 GLU A N 1
ATOM 823 C CA . GLU A 1 106 ? -6.116 -3.956 28.842 1.00 50.53 106 GLU A CA 1
ATOM 824 C C . GLU A 1 106 ? -7.589 -3.600 28.553 1.00 50.53 106 GLU A C 1
ATOM 826 O O . GLU A 1 106 ? -8.475 -4.407 28.822 1.00 50.53 106 GLU A O 1
ATOM 831 N N . ASP A 1 107 ? -7.868 -2.434 27.952 1.00 57.09 107 ASP A N 1
ATOM 832 C CA . ASP A 1 107 ? -9.228 -1.875 27.887 1.00 57.09 107 ASP A CA 1
ATOM 833 C C . ASP A 1 107 ? -9.937 -2.036 26.530 1.00 57.09 107 ASP A C 1
ATOM 835 O O . ASP A 1 107 ? -11.139 -1.81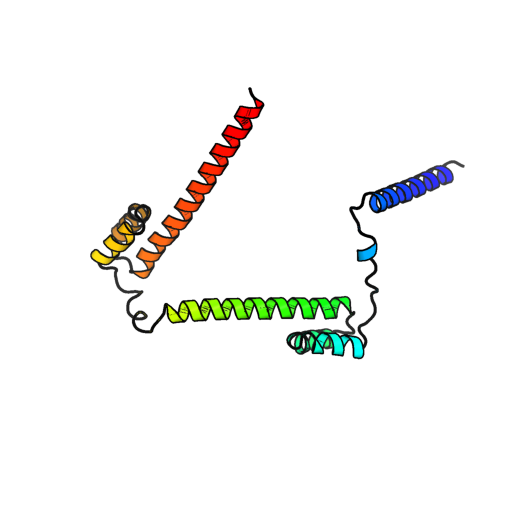1 26.416 1.00 57.09 107 ASP A O 1
ATOM 839 N N . LYS A 1 108 ? -9.226 -2.436 25.469 1.00 60.59 108 LYS A N 1
ATOM 840 C CA . LYS A 1 108 ? -9.804 -2.506 24.107 1.00 60.59 108 LYS A CA 1
ATOM 841 C C . LYS A 1 108 ? -10.782 -3.661 23.912 1.00 60.59 108 LYS A C 1
ATOM 843 O O . LYS A 1 108 ? -11.746 -3.515 23.153 1.00 60.59 108 LYS A O 1
ATOM 848 N N . ASP A 1 109 ? -10.547 -4.760 24.622 1.00 66.62 109 ASP A N 1
ATOM 849 C CA . ASP A 1 109 ? -11.348 -5.981 24.536 1.00 66.62 109 ASP A CA 1
ATOM 850 C C . ASP A 1 109 ? -12.406 -6.076 25.644 1.00 66.62 109 ASP A C 1
ATOM 852 O O . ASP A 1 109 ? -13.230 -6.994 25.624 1.00 66.62 109 ASP A O 1
ATOM 856 N N . ARG A 1 110 ? -12.455 -5.115 26.584 1.00 78.81 110 ARG A N 1
ATOM 857 C CA . ARG A 1 110 ? -13.547 -5.081 27.563 1.00 78.81 110 ARG A CA 1
ATOM 858 C C . ARG A 1 110 ? -14.862 -4.692 26.903 1.00 78.81 110 ARG A C 1
ATOM 860 O O . ARG A 1 110 ? -14.901 -3.930 25.932 1.00 78.81 110 ARG A O 1
ATOM 867 N N . ALA A 1 111 ? -15.953 -5.177 27.489 1.00 78.81 111 ALA A N 1
ATOM 868 C CA . ALA A 1 111 ? -17.293 -4.746 27.125 1.00 78.81 111 ALA A CA 1
ATOM 869 C C . ALA A 1 111 ? -17.419 -3.219 27.267 1.00 78.81 111 ALA A C 1
ATOM 871 O O . ALA A 1 111 ? -17.062 -2.641 28.301 1.00 78.81 111 ALA A O 1
ATOM 872 N N . ALA A 1 112 ? -17.934 -2.576 26.221 1.00 79.38 112 ALA A N 1
ATOM 873 C CA . ALA A 1 112 ? -18.213 -1.152 26.220 1.00 79.38 112 ALA A CA 1
ATOM 874 C C . ALA A 1 112 ? -19.272 -0.838 27.282 1.00 79.38 112 ALA A C 1
ATOM 876 O O . ALA A 1 112 ? -20.311 -1.503 27.367 1.00 79.38 112 ALA A O 1
ATOM 877 N N . THR A 1 113 ? -19.025 0.185 28.096 1.00 83.44 113 THR A N 1
ATOM 878 C CA . THR A 1 113 ? -20.046 0.666 29.025 1.00 83.44 113 THR A CA 1
ATOM 879 C C . THR A 1 113 ? -21.140 1.402 28.264 1.00 83.44 113 THR A C 1
ATOM 881 O O . THR A 1 113 ? -20.947 1.919 27.162 1.00 83.44 113 THR A O 1
ATOM 884 N N . LYS A 1 114 ? -22.312 1.506 28.895 1.00 79.50 114 LYS A N 1
ATOM 885 C CA . LYS A 1 114 ? -23.439 2.267 28.352 1.00 79.50 114 LYS A CA 1
ATOM 886 C C . LYS A 1 114 ? -23.058 3.716 28.026 1.00 79.50 114 LYS A C 1
ATOM 888 O O . LYS A 1 114 ? -23.515 4.231 27.014 1.00 79.50 114 LYS A O 1
ATOM 893 N N . GLN A 1 115 ? -22.232 4.353 28.860 1.00 79.00 115 GLN A N 1
ATOM 894 C CA . GLN A 1 115 ? -21.818 5.739 28.640 1.00 79.00 115 GLN A CA 1
ATOM 895 C C . GLN A 1 115 ? -20.909 5.864 27.415 1.00 79.00 115 GLN A C 1
ATOM 897 O O . GLN A 1 115 ? -21.148 6.712 26.569 1.00 79.00 115 GLN A O 1
ATOM 902 N N . GLU A 1 116 ? -19.951 4.954 27.253 1.00 81.06 116 GLU A N 1
ATOM 903 C CA . GLU A 1 116 ? -19.048 4.958 26.097 1.00 81.06 116 GLU A CA 1
ATOM 904 C C . GLU A 1 116 ? -19.789 4.707 24.782 1.00 81.06 116 GLU A C 1
ATOM 906 O O . GLU A 1 116 ? -19.474 5.312 23.762 1.00 81.06 116 GLU A O 1
ATOM 911 N N . ILE A 1 117 ? -20.812 3.851 24.802 1.00 81.81 117 ILE A N 1
ATOM 912 C CA . ILE A 1 117 ? -21.692 3.644 23.649 1.00 81.81 117 ILE A CA 1
ATOM 913 C C . ILE A 1 117 ? -22.458 4.929 23.309 1.00 81.81 117 ILE A C 1
ATOM 915 O O . ILE A 1 117 ? -22.557 5.287 22.136 1.00 81.81 117 ILE A O 1
ATOM 919 N N . ILE A 1 118 ? -22.985 5.631 24.318 1.00 82.06 118 ILE A N 1
ATOM 920 C CA . ILE A 1 118 ? -23.677 6.913 24.121 1.00 82.06 118 ILE A CA 1
ATOM 921 C C . ILE A 1 118 ? -22.719 7.949 23.531 1.00 82.06 118 ILE A C 1
ATOM 923 O O . ILE A 1 118 ? -23.093 8.633 22.581 1.00 82.06 118 ILE A O 1
ATOM 927 N N . ASP A 1 119 ? -21.492 8.033 24.039 1.00 82.00 119 ASP A N 1
ATOM 928 C CA . ASP A 1 119 ? -20.495 8.993 23.568 1.00 82.00 119 ASP A CA 1
ATOM 929 C C . ASP A 1 119 ? -20.112 8.724 22.100 1.00 82.00 119 ASP A C 1
ATOM 931 O O . ASP A 1 119 ? -20.058 9.658 21.302 1.00 82.00 119 ASP A O 1
ATOM 935 N N . ILE A 1 120 ? -19.955 7.450 21.712 1.00 81.81 120 ILE A N 1
ATOM 936 C CA . ILE A 1 120 ? -19.684 7.042 20.320 1.00 81.81 120 ILE A CA 1
ATOM 937 C C . ILE A 1 120 ? -20.870 7.354 19.395 1.00 81.81 120 ILE A C 1
ATOM 939 O O . ILE A 1 120 ? -20.682 7.816 18.272 1.00 81.81 120 ILE A O 1
ATOM 943 N N . ILE A 1 121 ? -22.106 7.116 19.839 1.00 84.38 121 ILE A N 1
ATOM 944 C CA . ILE A 1 121 ? -23.297 7.450 19.042 1.00 84.38 121 ILE A CA 1
ATOM 945 C C . ILE A 1 121 ? -23.463 8.971 18.935 1.00 84.38 121 ILE A C 1
ATOM 947 O O . ILE A 1 121 ? -23.888 9.470 17.898 1.00 84.38 121 ILE A O 1
ATOM 951 N N . SER A 1 122 ? -23.112 9.717 19.982 1.00 84.75 122 SER A N 1
ATOM 952 C CA . SER A 1 122 ? -23.144 11.180 19.979 1.00 84.75 122 SER A CA 1
ATOM 953 C C . SER A 1 122 ? -22.130 11.763 18.991 1.00 84.75 122 SER A C 1
ATOM 955 O O . SER A 1 122 ? -22.472 12.674 18.236 1.00 84.75 122 SER A O 1
ATOM 957 N N . SER A 1 123 ? -20.911 11.208 18.934 1.00 82.31 123 SER A N 1
ATOM 958 C CA . SER A 1 123 ? -19.910 11.610 17.938 1.00 82.31 123 SER A CA 1
ATOM 959 C C . SER A 1 123 ? -20.286 11.170 16.524 1.00 82.31 123 SER A C 1
ATOM 961 O O . SER A 1 123 ? -20.060 11.915 15.576 1.00 82.31 123 SER A O 1
ATOM 963 N N . SER A 1 124 ? -20.907 9.995 16.388 1.00 82.31 124 SER A N 1
ATOM 964 C CA . SER A 1 124 ? -21.225 9.374 15.101 1.00 82.31 124 SER A CA 1
ATOM 965 C C . SER A 1 124 ? -22.694 8.911 15.076 1.00 82.31 124 SER A C 1
ATOM 967 O O . SER A 1 124 ? -22.973 7.714 15.204 1.00 82.31 124 SER A O 1
ATOM 969 N N . PRO A 1 125 ? -23.675 9.816 14.862 1.00 83.31 125 PRO A N 1
ATOM 970 C CA . PRO A 1 125 ? -25.109 9.501 14.973 1.00 83.31 125 PRO A CA 1
ATOM 971 C C . PRO A 1 125 ? -25.580 8.367 14.061 1.00 83.31 125 PRO A C 1
ATOM 973 O O . PRO A 1 125 ? -26.534 7.646 14.363 1.00 83.31 125 PRO A O 1
ATOM 976 N N . CYS A 1 126 ? -24.894 8.183 12.936 1.00 82.12 126 CYS A N 1
ATOM 977 C CA . CYS A 1 126 ? -25.203 7.142 11.970 1.00 82.12 126 CYS A CA 1
ATOM 978 C C . CYS A 1 126 ? -24.871 5.724 12.492 1.00 82.12 126 CYS A C 1
ATOM 980 O O . CYS A 1 126 ? -25.423 4.737 12.002 1.00 82.12 126 CYS A O 1
ATOM 982 N N . ALA A 1 127 ? -24.029 5.613 13.525 1.00 83.12 127 ALA A N 1
ATOM 983 C CA . ALA A 1 127 ? -23.622 4.353 14.138 1.00 83.12 127 ALA A CA 1
ATOM 984 C C . ALA A 1 127 ? -24.693 3.748 15.060 1.00 83.12 127 ALA A C 1
ATOM 986 O O . ALA A 1 127 ? -24.584 2.582 15.434 1.00 83.12 127 ALA A O 1
ATOM 987 N N . ASN A 1 128 ? -25.756 4.496 15.384 1.00 84.38 128 ASN A N 1
ATOM 988 C CA . ASN A 1 128 ? -26.832 4.041 16.266 1.00 84.38 128 ASN A CA 1
ATOM 989 C C . ASN A 1 128 ? -27.464 2.718 15.793 1.00 84.38 128 ASN A C 1
ATOM 991 O O . ASN A 1 128 ? -27.636 1.791 16.582 1.00 84.38 128 ASN A O 1
ATOM 995 N N . GLY A 1 129 ? -27.760 2.597 14.495 1.00 84.00 129 GLY A N 1
ATOM 996 C CA . GLY A 1 129 ? -28.317 1.371 13.911 1.00 84.00 129 GLY A CA 1
ATOM 997 C C . GLY A 1 129 ? -27.367 0.170 14.036 1.00 84.00 129 GLY A C 1
ATOM 998 O O . GLY A 1 129 ? -27.738 -0.819 14.671 1.00 84.00 129 GLY A O 1
ATOM 999 N N . PRO A 1 130 ? -26.140 0.252 13.484 1.00 81.31 130 PRO A N 1
ATOM 1000 C CA . PRO A 1 130 ? -25.136 -0.807 13.595 1.00 81.31 130 PRO A CA 1
ATOM 1001 C C . PRO A 1 130 ? -24.819 -1.221 15.037 1.00 81.31 130 PRO A C 1
ATOM 1003 O O . PRO A 1 130 ? -24.738 -2.413 15.326 1.00 81.31 130 PRO A O 1
ATOM 1006 N N . ILE A 1 131 ? -24.683 -0.258 15.954 1.00 82.81 131 ILE A N 1
ATOM 1007 C CA . ILE A 1 131 ? -24.386 -0.524 17.366 1.00 82.81 131 ILE A CA 1
ATOM 1008 C C . ILE A 1 131 ? -25.575 -1.204 18.054 1.00 82.81 131 ILE A C 1
ATOM 1010 O O . ILE A 1 131 ? -25.391 -2.203 18.746 1.00 82.81 131 ILE A O 1
ATOM 1014 N N . THR A 1 132 ? -26.800 -0.727 17.821 1.00 81.88 132 THR A N 1
ATOM 1015 C CA . THR A 1 132 ? -28.014 -1.341 18.385 1.00 81.88 132 THR A CA 1
ATOM 1016 C C . THR A 1 132 ? -28.196 -2.776 17.886 1.00 81.88 132 THR A C 1
ATOM 1018 O O . THR A 1 132 ? -28.500 -3.669 18.677 1.00 81.88 132 THR A O 1
ATOM 1021 N N . ALA A 1 133 ? -27.952 -3.023 16.595 1.00 80.56 133 ALA A N 1
ATOM 1022 C CA . ALA A 1 133 ? -27.998 -4.364 16.017 1.00 80.56 133 ALA A CA 1
ATOM 1023 C C . ALA A 1 133 ? -26.925 -5.291 16.610 1.00 80.56 133 ALA A C 1
ATOM 1025 O O . ALA A 1 133 ? -27.190 -6.466 16.850 1.00 80.56 133 ALA A O 1
ATOM 1026 N N . ALA A 1 134 ? -25.731 -4.763 16.884 1.00 78.94 134 ALA A N 1
ATOM 1027 C CA . ALA A 1 134 ? -24.644 -5.540 17.462 1.00 78.94 134 ALA A CA 1
ATOM 1028 C C . ALA A 1 134 ? -24.874 -5.889 18.945 1.00 78.94 134 ALA A C 1
ATOM 1030 O O . ALA A 1 134 ? -24.567 -7.002 19.368 1.00 78.94 134 ALA A O 1
ATOM 1031 N N . ILE A 1 135 ? -25.465 -4.976 19.723 1.00 80.25 135 ILE A N 1
ATOM 1032 C CA . ILE A 1 135 ? -25.782 -5.197 21.145 1.00 80.25 135 ILE A CA 1
ATOM 1033 C C . ILE A 1 135 ? -26.944 -6.187 21.323 1.00 80.25 135 ILE A C 1
ATOM 1035 O O . ILE A 1 135 ? -27.004 -6.883 22.335 1.00 80.25 135 ILE A O 1
ATOM 1039 N N . ALA A 1 136 ? -27.844 -6.305 20.338 1.00 71.25 136 ALA A N 1
ATOM 1040 C CA . ALA A 1 136 ? -28.991 -7.216 20.390 1.00 71.25 136 ALA A CA 1
ATOM 1041 C C . ALA A 1 136 ? -28.611 -8.711 20.497 1.00 71.25 136 ALA A C 1
ATOM 1043 O O . ALA A 1 136 ? -29.477 -9.534 20.790 1.00 71.25 136 ALA A O 1
ATOM 1044 N N . GLY A 1 137 ? -27.336 -9.064 20.278 1.00 58.84 137 GLY A N 1
ATOM 1045 C CA . GLY A 1 137 ? -26.815 -10.425 20.423 1.00 58.84 137 GLY A CA 1
ATOM 1046 C C . GLY A 1 137 ? -26.012 -10.668 21.705 1.00 58.84 137 GLY A C 1
ATOM 1047 O O . GLY A 1 137 ? -26.212 -11.698 22.337 1.00 58.84 137 GLY A O 1
ATOM 1048 N N . MET A 1 138 ? -25.110 -9.753 22.085 1.00 70.94 138 MET A N 1
ATOM 1049 C CA . MET A 1 138 ? -24.169 -9.854 23.217 1.00 70.94 138 MET A CA 1
ATOM 1050 C C . MET A 1 138 ? -23.553 -8.467 23.514 1.00 70.94 138 MET A C 1
ATOM 1052 O O . MET A 1 138 ? -23.593 -7.593 22.644 1.00 70.94 138 MET A O 1
ATOM 1056 N N . PRO A 1 139 ? -22.945 -8.233 24.698 1.00 75.06 139 PRO A N 1
ATOM 1057 C CA . PRO A 1 139 ? -22.148 -7.028 24.925 1.00 75.06 139 PRO A CA 1
ATOM 1058 C C . PRO A 1 139 ? -20.991 -6.945 23.920 1.00 75.06 139 PRO A C 1
ATOM 1060 O O . PRO A 1 139 ? -20.274 -7.919 23.698 1.00 75.06 139 PRO A O 1
ATOM 1063 N N . ILE A 1 140 ? -20.810 -5.768 23.325 1.00 80.25 140 ILE A N 1
ATOM 1064 C CA . ILE A 1 140 ? -19.755 -5.506 22.343 1.00 80.25 140 ILE A CA 1
ATOM 1065 C C . ILE A 1 140 ? -18.537 -4.867 23.004 1.00 80.25 140 ILE A C 1
ATOM 1067 O O . ILE A 1 140 ? -18.682 -4.125 23.975 1.00 80.25 140 ILE A O 1
ATOM 1071 N N . SER A 1 141 ? -17.339 -5.119 22.476 1.00 84.94 141 SER A N 1
ATOM 1072 C CA . SER A 1 141 ? -16.136 -4.447 22.968 1.00 84.94 141 SER A CA 1
ATOM 1073 C C . SER A 1 141 ? -16.122 -2.970 22.579 1.00 84.94 141 SER A C 1
ATOM 1075 O O . SER A 1 141 ? -16.704 -2.568 21.563 1.00 84.94 141 SER A O 1
ATOM 1077 N N . ILE A 1 142 ? -15.429 -2.144 23.363 1.00 81.44 142 ILE A N 1
ATOM 1078 C CA . ILE A 1 142 ? -15.300 -0.718 23.042 1.00 81.44 142 ILE A CA 1
ATOM 1079 C C . ILE A 1 142 ? -14.560 -0.482 21.725 1.00 81.44 142 ILE A C 1
ATOM 1081 O O . ILE A 1 142 ? -14.921 0.420 20.967 1.00 81.44 142 ILE A O 1
ATOM 1085 N N . SER A 1 143 ? -13.581 -1.331 21.398 1.00 82.06 143 SER A N 1
ATOM 1086 C CA . SER A 1 143 ? -12.904 -1.274 20.103 1.00 82.06 143 SER A CA 1
ATOM 1087 C C . SER A 1 143 ? -13.872 -1.545 18.948 1.00 82.06 143 SER A C 1
ATOM 1089 O O . SER A 1 143 ? -13.838 -0.841 17.939 1.00 82.06 143 SER A O 1
ATOM 1091 N N . TYR A 1 144 ? -14.769 -2.524 19.100 1.00 80.81 144 TYR A N 1
ATOM 1092 C CA . TYR A 1 144 ? -15.760 -2.839 18.073 1.00 80.81 144 TYR A CA 1
ATOM 1093 C C . TYR A 1 144 ? -16.811 -1.729 17.923 1.00 80.81 144 TYR A C 1
ATOM 1095 O O . TYR A 1 144 ? -17.131 -1.335 16.803 1.00 80.81 144 TYR A O 1
ATOM 1103 N N . ALA A 1 145 ? -17.283 -1.147 19.031 1.00 80.69 145 ALA A N 1
ATOM 1104 C CA . ALA A 1 145 ? -18.200 -0.006 18.999 1.00 80.69 145 ALA A CA 1
ATOM 1105 C C . ALA A 1 145 ? -17.592 1.208 18.266 1.00 80.69 145 ALA A C 1
ATOM 1107 O O . ALA A 1 145 ? -18.247 1.803 17.409 1.00 80.69 145 ALA A O 1
ATOM 1108 N N . ARG A 1 146 ? -16.320 1.537 18.539 1.00 80.44 146 ARG A N 1
ATOM 1109 C CA . ARG A 1 146 ? -15.598 2.627 17.853 1.00 80.44 146 ARG A CA 1
ATOM 1110 C C . ARG A 1 146 ? -15.412 2.352 16.363 1.00 80.44 146 ARG A C 1
ATOM 1112 O O . ARG A 1 146 ? -15.574 3.261 15.554 1.00 80.44 146 ARG A O 1
ATOM 1119 N N . HIS A 1 147 ? -15.115 1.104 16.000 1.00 83.19 147 HIS A N 1
ATOM 1120 C CA . HIS A 1 147 ? -15.002 0.699 14.601 1.00 83.19 147 HIS A CA 1
ATOM 1121 C C . HIS A 1 147 ? -16.322 0.912 13.849 1.00 83.19 147 HIS A C 1
ATOM 1123 O O . HIS A 1 147 ? -16.324 1.513 12.780 1.00 83.19 147 HIS A O 1
ATOM 1129 N N . LEU A 1 148 ? -17.456 0.493 14.424 1.00 80.44 148 LEU A N 1
ATOM 1130 C CA . LEU A 1 148 ? -18.776 0.738 13.830 1.00 80.44 148 LEU A CA 1
ATOM 1131 C C . LEU A 1 148 ? -19.068 2.237 13.649 1.00 80.44 148 LEU A C 1
ATOM 1133 O O . LEU A 1 148 ? -19.658 2.617 12.638 1.00 80.44 148 LEU A O 1
ATOM 1137 N N . GLY A 1 149 ? -18.622 3.075 14.591 1.00 81.81 149 GLY A N 1
ATOM 1138 C CA . GLY A 1 149 ? -18.646 4.537 14.478 1.00 81.81 149 GLY A CA 1
ATOM 1139 C C . GLY A 1 149 ? -17.903 5.047 13.245 1.00 81.81 149 GLY A C 1
ATOM 1140 O O . GLY A 1 149 ? -18.503 5.643 12.351 1.00 81.81 149 GLY A O 1
ATOM 1141 N N . SER A 1 150 ? -16.610 4.733 13.166 1.00 80.31 150 SER A N 1
ATOM 1142 C CA . SER A 1 150 ? -15.721 5.190 12.091 1.00 80.31 150 SER A CA 1
ATOM 1143 C C . SER A 1 150 ? -16.146 4.684 10.709 1.00 80.31 150 SER A C 1
ATOM 1145 O O . SER A 1 150 ? -16.244 5.476 9.773 1.00 80.31 150 SER A O 1
ATOM 1147 N N . THR A 1 151 ? -16.484 3.396 10.574 1.00 81.31 151 THR A N 1
ATOM 1148 C CA . THR A 1 151 ? -16.958 2.840 9.295 1.00 81.31 151 THR A CA 1
ATOM 1149 C C . THR A 1 151 ? -18.240 3.529 8.836 1.00 81.31 151 THR A C 1
ATOM 1151 O O . THR A 1 151 ? -18.434 3.772 7.645 1.00 81.31 151 THR A O 1
ATOM 1154 N N . CYS A 1 152 ? -19.131 3.858 9.771 1.00 80.94 152 CYS A N 1
ATOM 1155 C CA . CYS A 1 152 ? -20.359 4.545 9.423 1.00 80.94 152 CYS A CA 1
ATOM 1156 C C . CYS A 1 152 ? -20.101 5.958 8.883 1.00 80.94 152 CYS A C 1
ATOM 1158 O O . CYS A 1 152 ? -20.713 6.354 7.888 1.00 80.94 152 CYS A O 1
ATOM 1160 N N . GLU A 1 153 ? -19.175 6.699 9.491 1.00 76.88 153 GLU A N 1
ATOM 1161 C CA . GLU A 1 153 ? -18.787 8.025 9.012 1.00 76.88 153 GLU A CA 1
ATOM 1162 C C . GLU A 1 153 ? -18.190 7.967 7.606 1.00 76.88 153 GLU A C 1
ATOM 1164 O O . GLU A 1 153 ? -18.644 8.704 6.729 1.00 76.88 153 GLU A O 1
ATOM 1169 N N . GLU A 1 154 ? -17.264 7.041 7.354 1.00 78.25 154 GLU A N 1
ATOM 1170 C CA . GLU A 1 154 ? -16.655 6.849 6.033 1.00 78.25 154 GLU A CA 1
ATOM 1171 C C . GLU A 1 154 ? -17.703 6.549 4.955 1.00 78.25 154 GLU A C 1
ATOM 1173 O O . GLU A 1 154 ? -17.745 7.208 3.910 1.00 78.25 154 GLU A O 1
ATOM 1178 N N . VAL A 1 155 ? -18.610 5.609 5.235 1.00 76.81 155 VAL A N 1
ATOM 1179 C CA . VAL A 1 155 ? -19.691 5.244 4.310 1.00 76.81 155 VAL A CA 1
ATOM 1180 C C . VAL A 1 155 ? -20.660 6.413 4.110 1.00 76.81 155 VAL A C 1
ATOM 1182 O O . VAL A 1 155 ? -21.122 6.656 2.991 1.00 76.81 155 VAL A O 1
ATOM 1185 N N . SER A 1 156 ? -20.963 7.174 5.165 1.00 72.44 156 SER A N 1
ATOM 1186 C CA . SER A 1 156 ? -21.843 8.343 5.076 1.00 72.44 156 SER A CA 1
ATOM 1187 C C . SER A 1 156 ? -21.229 9.465 4.229 1.00 72.44 156 SER A C 1
ATOM 1189 O O . SER A 1 156 ? -21.914 10.025 3.368 1.00 72.44 156 SER A O 1
ATOM 1191 N N . ALA A 1 157 ? -19.928 9.722 4.385 1.00 76.62 157 ALA A N 1
ATOM 1192 C CA . ALA A 1 157 ? -19.188 10.710 3.613 1.00 76.62 157 ALA A CA 1
ATOM 1193 C C . ALA A 1 157 ? -19.102 10.306 2.136 1.00 76.62 157 ALA A C 1
ATOM 1195 O O . ALA A 1 157 ? -19.341 11.123 1.244 1.00 76.62 157 ALA A O 1
ATOM 1196 N N . GLN A 1 158 ? -18.840 9.026 1.857 1.00 74.88 158 GLN A N 1
ATOM 1197 C CA . GLN A 1 158 ? -18.833 8.504 0.491 1.00 74.88 158 GLN A CA 1
ATOM 1198 C C . GLN A 1 158 ? -20.213 8.630 -0.170 1.00 74.88 158 GLN A C 1
ATOM 1200 O O . GLN A 1 158 ? -20.316 9.019 -1.335 1.00 74.88 158 GLN A O 1
ATOM 1205 N N . ARG A 1 159 ? -21.292 8.369 0.579 1.00 73.56 159 ARG A N 1
ATOM 1206 C CA . ARG A 1 159 ? -22.666 8.510 0.081 1.00 73.56 159 ARG A CA 1
ATOM 1207 C C . ARG A 1 159 ? -23.027 9.959 -0.242 1.00 73.56 159 ARG A C 1
ATOM 1209 O O . ARG A 1 159 ? -23.717 10.194 -1.231 1.00 73.56 159 ARG A O 1
ATOM 1216 N N . GLN A 1 160 ? -22.568 10.916 0.563 1.00 75.12 160 GLN A N 1
ATOM 1217 C CA . GLN A 1 160 ? -22.766 12.342 0.292 1.00 75.12 160 GLN A CA 1
ATOM 1218 C C . GLN A 1 160 ? -22.019 12.789 -0.969 1.00 75.12 160 GLN A C 1
ATOM 1220 O O . GLN A 1 160 ? -22.616 13.466 -1.801 1.00 75.12 160 GLN A O 1
ATOM 1225 N N . ARG A 1 161 ? -20.771 12.339 -1.162 1.00 74.00 161 ARG A N 1
ATOM 1226 C CA . ARG A 1 161 ? -19.997 12.614 -2.389 1.00 74.00 161 ARG A CA 1
ATOM 1227 C C . ARG A 1 161 ? -20.701 12.086 -3.637 1.00 74.00 161 ARG A C 1
ATOM 1229 O O . ARG A 1 161 ? -20.948 12.845 -4.563 1.00 74.00 161 ARG A O 1
ATOM 1236 N N . LEU A 1 162 ? -21.130 10.824 -3.611 1.00 73.56 162 LEU A N 1
ATOM 1237 C CA . LEU A 1 162 ? -21.883 10.208 -4.711 1.00 73.56 162 LEU A CA 1
ATOM 1238 C C . LEU A 1 162 ? -23.211 10.919 -5.002 1.00 73.56 162 LEU A C 1
ATOM 1240 O O . LEU A 1 162 ? -23.652 10.970 -6.149 1.00 73.56 162 LEU A O 1
ATOM 1244 N N . LYS A 1 163 ? -23.887 11.434 -3.967 1.00 77.00 163 LYS A N 1
ATOM 1245 C CA . LYS A 1 163 ? -25.121 12.204 -4.146 1.00 77.00 163 LYS A CA 1
ATOM 1246 C C . LYS A 1 163 ? -24.833 13.539 -4.836 1.00 77.00 163 LYS A C 1
ATOM 1248 O O . LYS A 1 163 ? -25.552 13.883 -5.766 1.00 77.00 163 LYS A O 1
ATOM 1253 N N . HIS A 1 164 ? -23.772 14.227 -4.421 1.00 77.38 164 HIS A N 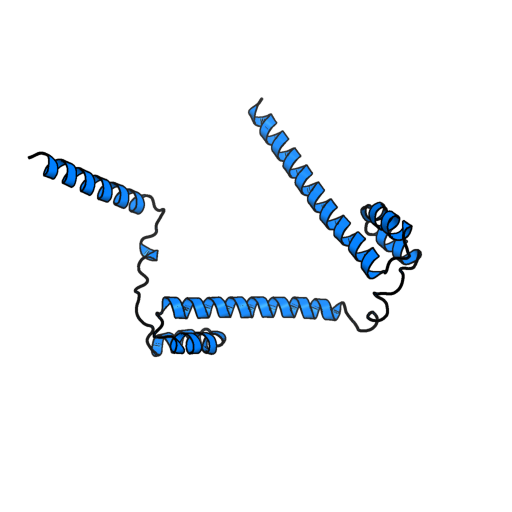1
ATOM 1254 C CA . HIS A 1 164 ? -23.355 15.489 -5.021 1.00 77.38 164 HIS A CA 1
ATOM 1255 C C . HIS A 1 164 ? -22.950 15.316 -6.491 1.00 77.38 164 HIS A C 1
ATOM 1257 O O . HIS A 1 164 ? -23.469 16.021 -7.346 1.00 77.38 164 HIS A O 1
ATOM 1263 N N . GLU A 1 165 ? -22.152 14.291 -6.811 1.00 73.56 165 GLU A N 1
ATOM 1264 C CA . GLU A 1 165 ? -21.785 13.966 -8.199 1.00 73.56 165 GLU A CA 1
ATOM 1265 C C . GLU A 1 165 ? -23.011 13.666 -9.076 1.00 73.56 165 GLU A C 1
ATOM 1267 O O . GLU A 1 165 ? -23.060 14.059 -10.241 1.00 73.56 165 GLU A O 1
ATOM 1272 N N . ARG A 1 166 ? -24.037 12.988 -8.536 1.00 71.25 166 ARG A N 1
ATOM 1273 C CA . ARG A 1 166 ? -25.293 12.775 -9.276 1.00 71.25 166 ARG A CA 1
ATOM 1274 C C . ARG A 1 166 ? -26.066 14.068 -9.498 1.00 71.25 166 ARG A C 1
ATOM 1276 O O . ARG A 1 166 ? -26.639 14.230 -10.569 1.00 71.25 166 ARG A O 1
ATOM 1283 N N . GLU A 1 167 ? -26.130 14.948 -8.503 1.00 77.19 167 GLU A N 1
ATOM 1284 C CA . GLU A 1 167 ? -26.805 16.244 -8.631 1.00 77.19 167 GLU A CA 1
ATOM 1285 C C . GLU A 1 167 ? -26.099 17.123 -9.678 1.00 77.19 167 GLU A C 1
ATOM 1287 O O . GLU A 1 167 ? -26.771 17.677 -10.548 1.00 77.19 167 GLU A O 1
ATOM 1292 N N . GLU A 1 168 ? -24.762 17.141 -9.693 1.00 73.44 168 GLU A N 1
ATOM 1293 C CA . GLU A 1 168 ? -23.964 17.820 -10.723 1.00 73.44 168 GLU A CA 1
ATOM 1294 C C . GLU A 1 168 ? -24.188 17.231 -12.122 1.00 73.44 168 GLU A C 1
ATOM 1296 O O . GLU A 1 168 ? -24.366 17.976 -13.084 1.00 73.44 168 GLU A O 1
ATOM 1301 N N . GLN A 1 169 ? -24.240 15.900 -12.256 1.00 66.69 169 GLN A N 1
ATOM 1302 C CA . GLN A 1 169 ? -24.524 15.252 -13.542 1.00 66.69 169 GLN A CA 1
ATOM 1303 C C . GLN A 1 169 ? -25.935 15.560 -14.052 1.00 66.69 169 GLN A C 1
ATOM 1305 O O . GLN A 1 169 ? -26.111 15.792 -15.248 1.00 66.69 169 GLN A O 1
ATOM 1310 N N . VAL A 1 170 ? -26.937 15.582 -13.167 1.00 72.25 170 VAL A N 1
ATOM 1311 C CA . VAL A 1 170 ? -28.317 15.942 -13.527 1.00 72.25 170 VAL A CA 1
ATOM 1312 C C . VAL A 1 170 ? -28.397 17.409 -13.949 1.00 72.25 170 VAL A C 1
ATOM 1314 O O . VAL A 1 170 ? -29.045 17.709 -14.950 1.00 72.25 170 VAL A O 1
ATOM 1317 N N . GLN A 1 171 ? -27.699 18.307 -13.249 1.00 70.25 171 GLN A N 1
ATOM 1318 C CA . GLN A 1 171 ? -27.664 19.733 -13.578 1.00 70.25 171 GLN A CA 1
ATOM 1319 C C . GLN A 1 171 ? -26.905 20.017 -14.886 1.00 70.25 171 GLN A C 1
ATOM 1321 O O . GLN A 1 171 ? -27.330 20.851 -15.688 1.00 70.25 171 GLN A O 1
ATOM 1326 N N . ALA A 1 172 ? -25.816 19.289 -15.147 1.00 65.62 172 ALA A N 1
ATOM 1327 C CA . ALA A 1 172 ? -25.108 19.346 -16.422 1.00 65.62 172 ALA A CA 1
ATOM 1328 C C . ALA A 1 172 ? -25.990 18.836 -17.570 1.00 65.62 172 ALA A C 1
ATOM 1330 O O . ALA A 1 172 ? -26.034 19.466 -18.623 1.00 65.62 172 ALA A O 1
ATOM 1331 N N . LEU A 1 173 ? -26.738 17.743 -17.365 1.00 59.59 173 LEU A N 1
ATOM 1332 C CA . LEU A 1 173 ? -27.673 17.236 -18.372 1.00 59.59 173 LEU A CA 1
ATOM 1333 C C . LEU A 1 173 ? -28.821 18.212 -18.645 1.00 59.59 173 LEU A C 1
ATOM 1335 O O . LEU A 1 173 ? -29.183 18.381 -19.804 1.00 59.59 173 LEU A O 1
ATOM 1339 N N . SER A 1 174 ? -29.385 18.868 -17.624 1.00 66.06 174 SER A N 1
ATOM 1340 C CA . SER A 1 174 ? -30.466 19.841 -17.841 1.00 66.06 174 SER A CA 1
ATOM 1341 C C . SER A 1 174 ? -30.024 21.028 -18.698 1.00 66.06 174 SER A C 1
ATOM 1343 O O . SER A 1 174 ? -30.816 21.518 -19.489 1.00 66.06 174 SER A O 1
ATOM 1345 N N . TYR A 1 175 ? -28.746 21.419 -18.622 1.00 57.38 175 TYR A N 1
ATOM 1346 C CA . TYR A 1 175 ? -28.167 22.488 -19.445 1.00 57.38 175 TYR A CA 1
ATOM 1347 C C . TYR A 1 175 ? -28.026 22.124 -20.936 1.00 57.38 175 TYR A C 1
ATOM 1349 O O . TYR A 1 175 ? -27.815 23.003 -21.763 1.00 57.38 175 TYR A O 1
ATOM 1357 N N . PHE A 1 176 ? -28.105 20.834 -21.286 1.00 52.56 176 PHE A N 1
ATOM 1358 C CA . PHE A 1 176 ? -28.058 20.354 -22.674 1.00 52.56 176 PHE A CA 1
ATOM 1359 C C . PHE A 1 176 ? -29.444 20.179 -23.312 1.00 52.56 176 PHE A C 1
ATOM 1361 O O . PHE A 1 176 ? -29.519 19.973 -24.523 1.00 52.56 176 PHE A O 1
ATOM 1368 N N . TYR A 1 177 ? -30.516 20.203 -22.516 1.00 49.94 177 TYR A N 1
ATOM 1369 C CA . TYR A 1 177 ? -31.893 19.982 -22.976 1.00 49.94 177 TYR A CA 1
ATOM 1370 C C . TYR A 1 177 ? -32.794 21.230 -22.860 1.00 49.94 177 TYR A C 1
ATOM 1372 O O . TYR A 1 177 ? -33.980 21.130 -23.181 1.00 49.94 177 TYR A O 1
ATOM 1380 N N . GLU A 1 178 ? -32.246 22.380 -22.443 1.00 47.91 178 GLU A N 1
ATOM 1381 C CA . GLU A 1 178 ? -32.793 23.725 -22.721 1.00 47.91 178 GLU A CA 1
ATOM 1382 C C . GLU A 1 178 ? -32.257 24.265 -24.055 1.00 47.91 178 GLU A C 1
ATOM 1384 O O . GLU A 1 178 ? -33.056 24.892 -24.789 1.00 47.91 178 GLU A O 1
#

Foldseek 3Di:
DVVVVVVVVVVVVVVVVVVCVCVVPPDDPVVVPPPQAFQDPVLLVVLCVVQVQLVVVVVVVCVVHTHGSVVSNVSRVVSVVVVVVVVVVVVVVVVVVVVCDPPPPVQQADFDDPVLLVVLCVLQVQLPVVVVVVPVVPGGGSNVSNVSRVVSVVVVVVVVVVVVVVVVVVVVVVVVVD

Secondary structure (DSSP, 8-state):
--HHHHHHHHHHHHHHHHHHHHHTTSS-GGGS----PBPPHHHHHHHHHH-GGGHHHHHHHHHTSPPBHHHHHHHHHHHHHHHHHHHHHHHHHHHHHHH--TT-TTTSSSBPPHHHHHHHHHH-GGGHHHHHHHHTTSPPBHHHHHHHHHHHHHHHHHHHHHHHHHHHHHHHHHHHH-

Radius of gyration: 30.93 Å; chains: 1; bounding box: 65×36×93 Å

Organism: Klebsiella pneumoniae (NCBI:txid573)

Sequence (178 aa):
MEIKQNFLVVIALIIVVCGIFIVSGKYDVNTFQFAYSIATKESLAKIINNTPCAYNPINKALENGPIDIGQANEIADKCKREEQSEAERKVQQDALRQISKPNDIEDKDRAATKQEIIDIISSSPCANGPITAAIAGMPISISYARHLGSTCEEVSAQRQRLKHEREEQVQALSYFYE

pLDDT: mean 71.6, std 12.9, range [39.62, 86.75]